Protein AF-A0AAU5LH51-F1 (afdb_monomer_lite)

Structure (mmCIF, N/CA/C/O backbone):
data_AF-A0AAU5LH51-F1
#
_entry.id   AF-A0AAU5LH51-F1
#
loop_
_atom_site.group_PDB
_atom_site.id
_atom_site.type_symbol
_atom_site.label_atom_id
_atom_site.label_alt_id
_atom_site.label_comp_id
_atom_site.label_asym_id
_atom_site.label_entity_id
_atom_site.label_seq_id
_atom_site.pdbx_PDB_ins_code
_atom_site.Cartn_x
_atom_site.Cartn_y
_atom_site.Cartn_z
_atom_site.occupancy
_atom_site.B_iso_or_equiv
_atom_site.auth_seq_id
_atom_site.auth_comp_id
_atom_site.auth_asym_id
_atom_site.auth_atom_id
_atom_site.pdbx_PDB_model_num
ATOM 1 N N . MET A 1 1 ? -8.695 -5.967 9.383 1.00 83.44 1 MET A N 1
ATOM 2 C CA . MET A 1 1 ? -7.414 -5.585 8.742 1.00 83.44 1 MET A CA 1
ATOM 3 C C . MET A 1 1 ? -7.784 -5.033 7.387 1.00 83.44 1 MET A C 1
ATOM 5 O O . MET A 1 1 ? -8.487 -5.738 6.670 1.00 83.44 1 MET A O 1
ATOM 9 N N . ARG A 1 2 ? -7.382 -3.796 7.104 1.00 92.81 2 ARG A N 1
ATOM 10 C CA . ARG A 1 2 ? -7.758 -3.052 5.898 1.00 92.81 2 ARG A CA 1
ATOM 11 C C . ARG A 1 2 ? -6.945 -3.567 4.715 1.00 92.81 2 ARG A C 1
ATOM 13 O O . ARG A 1 2 ? -5.813 -4.018 4.913 1.00 92.81 2 ARG A O 1
ATOM 20 N N . ARG A 1 3 ? -7.502 -3.534 3.505 1.00 95.88 3 ARG A N 1
ATOM 21 C CA . ARG A 1 3 ? -6.732 -3.832 2.286 1.00 95.88 3 ARG A CA 1
ATOM 22 C C . ARG A 1 3 ? -6.064 -2.561 1.799 1.00 95.88 3 ARG A C 1
ATOM 24 O O . ARG A 1 3 ? -6.673 -1.500 1.776 1.00 95.88 3 ARG A O 1
ATOM 31 N N . VAL A 1 4 ? -4.807 -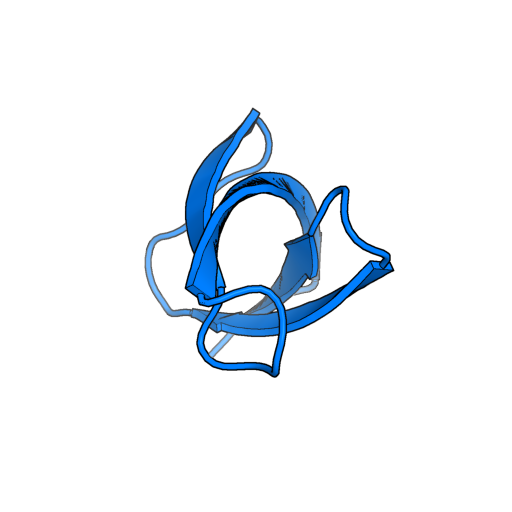2.678 1.407 1.00 96.38 4 VAL A N 1
ATOM 32 C CA . VAL A 1 4 ? -3.963 -1.545 1.051 1.00 96.38 4 VAL A CA 1
ATOM 33 C C . VAL A 1 4 ? -3.335 -1.829 -0.299 1.00 96.38 4 VAL A C 1
ATOM 35 O O . VAL A 1 4 ? -2.649 -2.839 -0.452 1.00 96.38 4 VAL A O 1
ATOM 38 N N . ARG A 1 5 ? -3.573 -0.960 -1.284 1.00 97.06 5 ARG A N 1
ATOM 39 C CA . ARG A 1 5 ? -2.955 -1.063 -2.609 1.00 97.06 5 ARG A CA 1
ATOM 40 C C . ARG A 1 5 ? -1.726 -0.174 -2.669 1.00 97.06 5 ARG A C 1
ATOM 42 O O . ARG A 1 5 ? -1.814 1.031 -2.428 1.00 97.06 5 ARG A O 1
ATOM 49 N N . LEU A 1 6 ? -0.600 -0.766 -3.033 1.00 97.00 6 LEU A N 1
ATOM 50 C CA . LEU A 1 6 ? 0.683 -0.091 -3.156 1.00 97.00 6 LEU A CA 1
ATOM 51 C C . LEU A 1 6 ? 0.931 0.410 -4.580 1.00 97.00 6 LEU A C 1
ATOM 53 O O . LEU A 1 6 ? 0.348 -0.089 -5.544 1.00 97.00 6 LEU A O 1
ATOM 57 N N . ALA A 1 7 ? 1.835 1.379 -4.716 1.00 97.56 7 ALA A N 1
ATOM 58 C CA . ALA A 1 7 ? 2.236 1.955 -6.000 1.00 97.56 7 ALA A CA 1
ATOM 59 C C . ALA A 1 7 ? 2.876 0.925 -6.941 1.00 97.56 7 ALA A C 1
ATOM 61 O O . ALA A 1 7 ? 2.746 1.043 -8.154 1.00 97.56 7 ALA A O 1
ATOM 62 N N . CYS A 1 8 ? 3.498 -0.118 -6.387 1.00 96.31 8 CYS A N 1
ATOM 63 C CA . CYS A 1 8 ? 4.029 -1.254 -7.141 1.00 96.31 8 CYS A CA 1
ATOM 64 C C . CYS A 1 8 ? 2.938 -2.210 -7.661 1.00 96.31 8 CYS A C 1
ATOM 66 O O . CYS A 1 8 ? 3.245 -3.170 -8.356 1.00 96.31 8 CYS A O 1
ATOM 68 N N . GLY A 1 9 ? 1.664 -1.971 -7.331 1.00 96.44 9 GLY A N 1
ATOM 69 C CA . GLY A 1 9 ? 0.525 -2.781 -7.764 1.00 96.44 9 GLY A CA 1
ATOM 70 C C . GLY A 1 9 ? 0.132 -3.900 -6.798 1.00 96.44 9 GLY A C 1
ATOM 71 O O . GLY A 1 9 ? -0.989 -4.400 -6.897 1.00 96.44 9 GLY A O 1
ATOM 72 N N . HIS A 1 10 ? 0.990 -4.252 -5.837 1.00 96.62 10 HIS A N 1
ATOM 73 C CA . HIS A 1 10 ? 0.676 -5.253 -4.820 1.00 96.62 10 HIS A CA 1
ATOM 74 C C . HIS A 1 10 ? -0.405 -4.777 -3.845 1.00 96.62 10 HIS A C 1
ATOM 76 O O . HIS A 1 10 ? -0.526 -3.588 -3.536 1.00 96.62 10 HIS A O 1
ATOM 82 N N . VAL A 1 11 ? -1.182 -5.737 -3.341 1.00 95.62 11 VAL A N 1
ATOM 83 C CA . VAL A 1 11 ? -2.182 -5.516 -2.296 1.00 95.62 11 VAL A CA 1
ATOM 84 C C . VAL A 1 11 ? -1.755 -6.273 -1.052 1.00 95.62 11 VAL A C 1
ATOM 86 O O . VAL A 1 11 ? -1.444 -7.459 -1.119 1.00 95.62 11 VAL A O 1
ATOM 89 N N . GLN A 1 12 ? -1.772 -5.593 0.085 1.00 93.50 12 GLN A N 1
ATOM 90 C CA . GLN A 1 12 ? -1.424 -6.168 1.381 1.00 93.50 12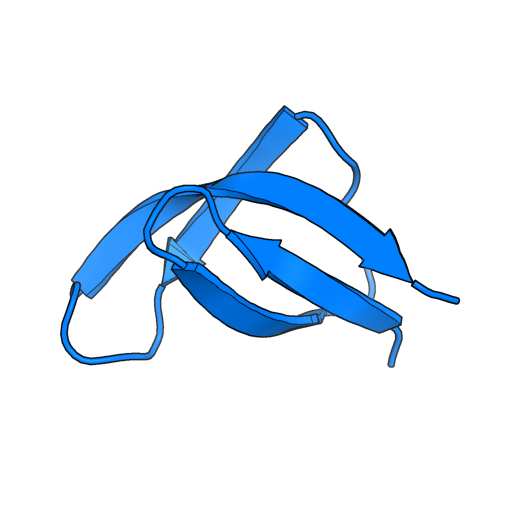 GLN A CA 1
ATOM 91 C C . GLN A 1 12 ? -2.434 -5.749 2.448 1.00 93.50 12 GLN A C 1
ATOM 93 O O . GLN A 1 12 ? -3.341 -4.950 2.197 1.00 93.50 12 GLN A O 1
ATOM 98 N N . ARG A 1 13 ? -2.347 -6.380 3.619 1.00 94.56 13 ARG A N 1
ATOM 99 C CA . ARG A 1 13 ? -3.243 -6.116 4.742 1.00 94.56 13 ARG A CA 1
ATOM 100 C C . ARG A 1 13 ? -2.502 -5.337 5.808 1.00 94.56 13 ARG A C 1
ATOM 102 O O . ARG A 1 13 ? -1.540 -5.846 6.361 1.00 94.56 13 ARG A O 1
ATOM 109 N N . ASP A 1 14 ? -3.023 -4.169 6.154 1.00 92.38 14 ASP A N 1
ATOM 110 C CA . ASP A 1 14 ? -2.457 -3.335 7.210 1.00 92.38 14 ASP A CA 1
ATOM 111 C C . ASP A 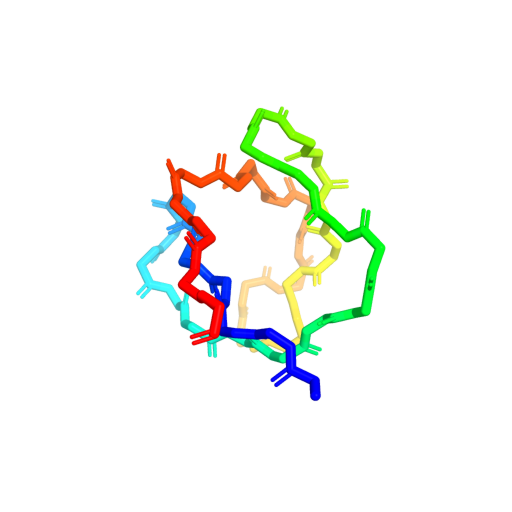1 14 ? -3.560 -2.844 8.164 1.00 92.38 14 ASP A C 1
ATOM 113 O O . ASP A 1 14 ? -4.760 -2.910 7.866 1.00 92.38 14 ASP A O 1
ATOM 117 N N . ARG A 1 15 ? -3.183 -2.424 9.372 1.00 92.25 15 ARG A N 1
ATOM 118 C CA . ARG A 1 15 ? -4.118 -1.904 10.385 1.00 92.25 15 ARG A CA 1
ATOM 119 C C . ARG A 1 15 ? -4.049 -0.388 10.544 1.00 92.25 15 ARG A C 1
ATOM 121 O O . ARG A 1 15 ? -5.030 0.190 11.000 1.00 92.25 15 ARG A O 1
ATOM 128 N N . ILE A 1 16 ? -2.923 0.224 10.201 1.00 93.06 16 ILE A N 1
ATOM 129 C CA . ILE A 1 16 ? -2.587 1.615 10.507 1.00 93.06 16 ILE A CA 1
ATOM 130 C C . ILE A 1 16 ? -2.251 2.443 9.266 1.00 93.06 16 ILE A C 1
ATOM 132 O O . ILE A 1 16 ? -2.272 3.662 9.362 1.00 93.06 16 ILE A O 1
ATOM 136 N N . ALA A 1 17 ? -1.959 1.817 8.127 1.00 93.62 17 ALA A N 1
ATOM 137 C CA . ALA A 1 17 ? -1.573 2.518 6.913 1.00 93.62 17 ALA A CA 1
ATOM 138 C C . ALA A 1 17 ? -2.713 3.385 6.360 1.00 93.62 17 ALA A C 1
ATOM 140 O O . ALA A 1 17 ? -3.876 2.969 6.287 1.00 93.62 17 ALA A O 1
ATOM 141 N N . HIS A 1 18 ? -2.341 4.578 5.913 1.00 95.81 18 HIS A N 1
ATOM 142 C CA . HIS A 1 18 ? -3.194 5.546 5.245 1.00 95.81 18 HIS A CA 1
ATOM 143 C C . HIS A 1 18 ? -2.700 5.805 3.822 1.00 95.81 18 HIS A C 1
ATOM 145 O O . HIS A 1 18 ? -1.564 5.515 3.441 1.00 95.81 18 HIS A O 1
ATOM 151 N N . ARG A 1 19 ? -3.577 6.384 2.999 1.00 96.12 19 ARG A N 1
ATOM 152 C CA . ARG A 1 19 ? -3.212 6.810 1.648 1.00 96.12 19 ARG A CA 1
ATOM 153 C C . ARG A 1 19 ? -2.082 7.840 1.705 1.00 96.12 19 ARG A C 1
ATOM 155 O O . ARG A 1 19 ? -2.251 8.900 2.294 1.00 96.12 19 ARG A O 1
ATOM 162 N N . GLY A 1 20 ? -0.987 7.562 1.000 1.00 96.62 20 GLY A N 1
ATOM 163 C CA . GLY A 1 20 ? 0.197 8.421 0.953 1.00 96.62 20 GLY A CA 1
ATOM 164 C C . GLY A 1 20 ? 1.366 7.955 1.819 1.00 96.62 20 GLY A C 1
ATOM 165 O O . GLY A 1 20 ? 2.487 8.373 1.531 1.00 96.62 20 GLY A O 1
ATOM 166 N N . ASP A 1 21 ? 1.136 7.066 2.787 1.00 96.94 21 ASP A N 1
ATOM 167 C CA . ASP A 1 21 ? 2.202 6.483 3.606 1.00 96.94 21 ASP A CA 1
ATOM 168 C C . ASP A 1 21 ? 3.157 5.646 2.748 1.00 96.94 21 ASP A C 1
ATOM 170 O O . ASP A 1 21 ? 2.772 5.147 1.690 1.00 96.94 21 ASP A O 1
ATOM 174 N N . HIS A 1 22 ? 4.396 5.466 3.206 1.00 96.56 22 HIS A N 1
ATOM 175 C CA . HIS A 1 22 ? 5.305 4.462 2.652 1.00 96.56 22 HIS A CA 1
ATOM 176 C C . HIS A 1 22 ? 5.349 3.272 3.600 1.00 96.56 22 HIS A C 1
ATOM 178 O O . HIS A 1 22 ? 5.618 3.434 4.789 1.00 96.56 22 HIS A O 1
ATOM 184 N N . VAL A 1 23 ? 5.093 2.084 3.065 1.00 95.31 23 VAL A N 1
ATOM 185 C CA . VAL A 1 23 ? 5.130 0.829 3.818 1.00 95.31 23 VAL A CA 1
ATOM 186 C C . VAL A 1 23 ? 6.045 -0.161 3.120 1.00 95.31 23 VAL A C 1
ATOM 188 O O . VAL A 1 23 ? 6.221 -0.108 1.901 1.00 95.31 23 VAL A O 1
ATOM 191 N N . TRP A 1 24 ? 6.637 -1.065 3.892 1.00 95.38 24 TRP A N 1
ATOM 192 C CA . TRP A 1 24 ? 7.461 -2.121 3.329 1.00 95.38 24 TRP A CA 1
ATOM 193 C C . TRP A 1 24 ? 6.605 -3.088 2.506 1.00 95.38 24 TRP A C 1
ATOM 195 O O . TRP A 1 24 ? 5.619 -3.653 2.984 1.00 95.38 24 TRP A O 1
ATOM 205 N N . CYS A 1 25 ? 6.976 -3.294 1.248 1.00 95.38 25 CYS A N 1
ATOM 206 C CA . CYS A 1 25 ? 6.316 -4.268 0.403 1.00 95.38 25 CYS A CA 1
ATOM 207 C C . CYS A 1 25 ? 6.833 -5.679 0.718 1.00 95.38 25 CYS A C 1
ATOM 209 O O . CYS A 1 25 ? 7.926 -6.035 0.295 1.00 95.38 25 CYS A O 1
ATOM 211 N N . GLU A 1 26 ? 6.032 -6.495 1.416 1.00 90.56 26 GLU A N 1
ATOM 212 C CA . GLU A 1 26 ? 6.378 -7.886 1.776 1.00 90.56 26 GLU A CA 1
ATOM 213 C C . GLU A 1 26 ? 6.394 -8.874 0.589 1.00 90.56 26 GLU A C 1
ATOM 215 O O . GLU A 1 26 ? 6.692 -10.052 0.765 1.00 90.56 26 GLU A O 1
ATOM 220 N N . SER A 1 27 ? 6.039 -8.427 -0.620 1.00 89.12 27 SER A N 1
ATOM 221 C CA . SER A 1 27 ? 6.162 -9.220 -1.853 1.00 89.12 27 SER A CA 1
ATOM 222 C C . SER A 1 27 ? 7.572 -9.099 -2.456 1.00 89.12 27 SER A C 1
ATOM 224 O O . SER A 1 27 ? 8.470 -8.523 -1.849 1.00 89.12 27 SER A O 1
ATOM 226 N N . ASP A 1 28 ? 7.761 -9.584 -3.686 1.00 88.88 28 ASP A N 1
ATOM 227 C CA . ASP A 1 28 ? 9.050 -9.584 -4.403 1.00 88.88 28 ASP A CA 1
ATOM 228 C C . ASP A 1 28 ? 9.735 -8.211 -4.536 1.00 88.88 28 ASP A C 1
ATOM 230 O O . ASP A 1 28 ? 10.921 -8.142 -4.836 1.00 88.88 28 ASP A O 1
ATOM 234 N N . CYS A 1 29 ? 9.024 -7.104 -4.298 1.00 92.19 29 CYS A N 1
ATOM 235 C CA . CYS A 1 29 ? 9.618 -5.771 -4.365 1.00 92.19 29 CYS A CA 1
ATOM 236 C C . CYS A 1 29 ? 10.702 -5.545 -3.306 1.00 92.19 29 CYS A C 1
ATOM 238 O O . CYS A 1 29 ? 11.673 -4.869 -3.620 1.00 92.19 29 CYS A O 1
ATOM 240 N N . SER A 1 30 ? 10.526 -6.066 -2.081 1.00 90.75 30 SER A N 1
ATOM 241 C CA . SER A 1 30 ? 11.450 -5.840 -0.954 1.00 90.75 30 SER A CA 1
ATOM 242 C C . SER A 1 30 ? 11.907 -4.375 -0.829 1.00 90.75 30 SER A C 1
ATOM 244 O O . SER A 1 30 ? 13.099 -4.093 -0.737 1.00 90.75 30 SER A O 1
ATOM 246 N N . ASP A 1 31 ? 10.951 -3.442 -0.883 1.00 95.31 31 ASP A N 1
ATOM 247 C CA . ASP A 1 31 ? 11.207 -1.997 -0.920 1.00 95.31 31 ASP A CA 1
ATOM 248 C C . ASP A 1 31 ? 10.099 -1.214 -0.185 1.00 9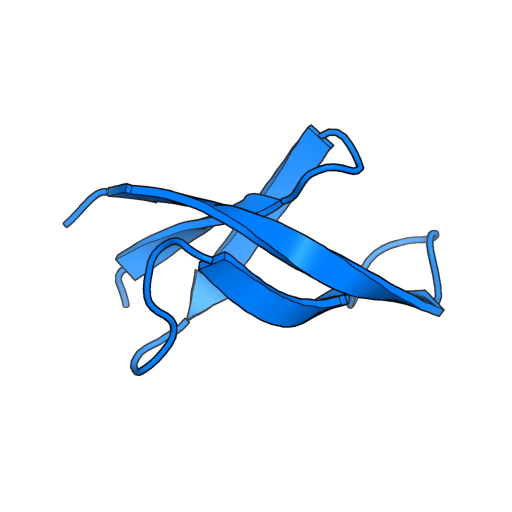5.31 31 ASP A C 1
ATOM 250 O O . ASP A 1 31 ? 9.019 -1.750 0.089 1.00 95.31 31 ASP A O 1
ATOM 254 N N . TRP A 1 32 ? 10.350 0.058 0.131 1.00 96.25 32 TRP A N 1
ATOM 255 C CA . TRP A 1 32 ? 9.384 0.969 0.746 1.00 96.25 32 TRP A CA 1
ATOM 256 C C . TRP A 1 32 ? 8.506 1.617 -0.319 1.00 96.25 32 TRP A C 1
ATOM 258 O O . TRP A 1 32 ? 8.900 2.547 -1.021 1.00 96.25 32 TRP A O 1
ATOM 268 N N . VAL A 1 33 ? 7.256 1.175 -0.400 1.00 97.12 33 VAL A N 1
ATOM 269 C CA . VAL A 1 33 ? 6.345 1.572 -1.469 1.00 97.12 33 VAL A CA 1
ATOM 270 C C . VAL A 1 33 ? 5.212 2.433 -0.929 1.00 97.12 33 VAL A C 1
ATOM 272 O O . VAL A 1 33 ? 4.624 2.161 0.117 1.00 97.12 33 VAL A O 1
ATOM 275 N N . ARG A 1 34 ? 4.865 3.475 -1.687 1.00 97.94 34 ARG A N 1
ATOM 276 C CA . ARG A 1 34 ? 3.756 4.370 -1.364 1.00 97.94 34 ARG A CA 1
ATOM 277 C C . ARG A 1 34 ? 2.400 3.661 -1.439 1.00 97.94 34 ARG A C 1
ATOM 279 O O . ARG A 1 34 ? 2.093 2.987 -2.422 1.00 97.94 34 ARG A O 1
ATOM 286 N N . VAL A 1 35 ? 1.540 3.910 -0.459 1.00 97.44 35 VAL A N 1
ATOM 287 C CA . VAL A 1 35 ? 0.133 3.504 -0.441 1.00 97.44 35 VAL A CA 1
ATOM 288 C C . VAL A 1 35 ? -0.694 4.404 -1.360 1.00 97.44 35 VAL A C 1
ATOM 290 O O . VAL A 1 35 ? -0.720 5.629 -1.203 1.00 97.44 35 VAL A O 1
ATOM 293 N N . ILE A 1 36 ? -1.420 3.796 -2.299 1.00 97.94 36 ILE A N 1
ATOM 294 C CA . ILE A 1 36 ? -2.260 4.492 -3.282 1.00 97.94 36 ILE A CA 1
ATOM 295 C C . ILE A 1 36 ? -3.730 4.498 -2.868 1.00 97.94 36 ILE A C 1
ATOM 297 O O . ILE A 1 36 ? -4.385 5.535 -3.004 1.00 97.94 36 ILE A O 1
ATOM 301 N N . THR A 1 37 ? -4.241 3.385 -2.337 1.00 97.38 37 THR A N 1
ATOM 302 C CA . THR A 1 37 ? -5.615 3.274 -1.821 1.00 97.38 37 THR A CA 1
ATOM 303 C C . THR A 1 37 ? -5.670 2.400 -0.572 1.00 97.38 37 THR A C 1
ATOM 305 O O . THR A 1 37 ? -4.867 1.480 -0.413 1.00 97.38 37 THR A O 1
ATOM 308 N N . VAL A 1 38 ? -6.641 2.684 0.296 1.00 96.25 38 VAL A N 1
ATOM 309 C CA . VAL A 1 38 ? -6.998 1.867 1.461 1.00 96.25 38 VAL A CA 1
ATOM 310 C C . VAL A 1 38 ? -8.483 1.545 1.339 1.00 96.25 38 VAL A C 1
ATOM 312 O O . VAL A 1 38 ? -9.285 2.454 1.138 1.00 96.25 38 VAL A O 1
ATOM 3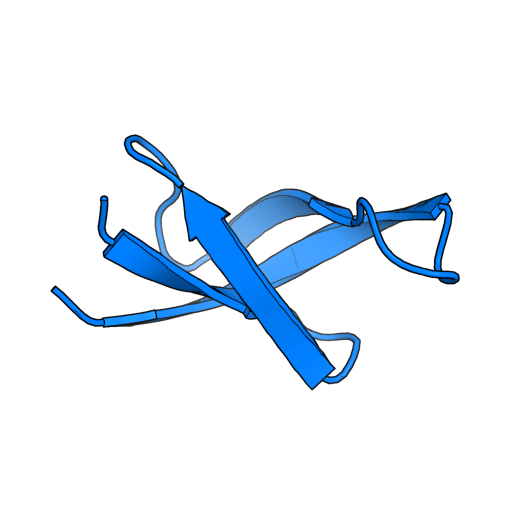15 N N . GLU A 1 39 ? -8.828 0.267 1.418 1.00 93.50 39 GLU A N 1
ATOM 316 C CA . GLU A 1 39 ? -10.201 -0.236 1.424 1.00 93.50 39 GLU A CA 1
ATOM 317 C C . GLU A 1 39 ? -10.521 -0.744 2.839 1.00 93.50 39 GLU A C 1
ATOM 319 O O . GLU A 1 39 ? -9.757 -1.548 3.397 1.00 93.50 39 GLU A O 1
ATOM 324 N N . GLU A 1 40 ? -11.608 -0.229 3.424 1.00 76.81 40 GLU A N 1
ATOM 325 C CA . GLU A 1 40 ? -12.070 -0.557 4.784 1.00 76.81 40 GLU A CA 1
ATOM 326 C C . GLU A 1 40 ? -12.781 -1.911 4.874 1.00 76.81 40 GLU A C 1
ATOM 328 O O . GLU A 1 40 ? -13.636 -2.207 4.009 1.00 76.81 40 GLU A O 1
#

Sequence (40 aa):
MRRV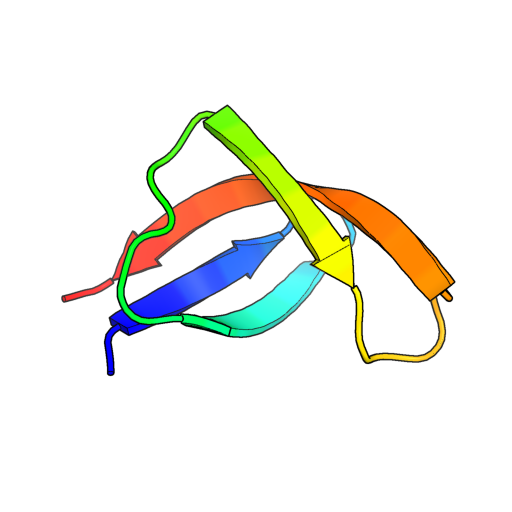RLACGHVQRDRIAHRGDHVWCESDCSDWVRVITVEE

Secondary structure (DSSP, 8-state):
-EEEEETTS-EEEESS--TT-EEE-TTTT-SEEEEEEEE-

Radius of gyration: 8.67 Å; chains: 1; bounding box: 24×18×18 Å

Foldseek 3Di:
DKWWAWPVGDIDDDDDDDQQAFDQDPPPVRDTTGTHDIGD

pLDDT: mean 94.25, std 4.07, range [76.81, 97.94]